Protein AF-A0AA50NEH2-F1 (afdb_monomer)

Secondary structure (DSSP, 8-state):
-EE--SSS-S-HHHHHHHHHTT--EE-HHHHTTHHHHHHHHHHHHHHHTS-TTTTTTTT-

Sequence (60 aa):
IIAEAANGPTTPAADKILIDRNILVIPDLYINAGGVTVSFFEWLKNLNHVSYGRLTFKYE

pLDDT: mean 93.82, std 4.69, range [69.75, 97.62]

Nearest PDB structures (foldseek):
  3jd1-assembly1_A  TM=9.769E-01  e=6.880E-06  Bos taurus
  8kgy-assembly1_A  TM=9.033E-01  e=9.099E-06  Homo sapiens
  8w4j-assembly1_E  TM=8.928E-01  e=8.485E-06  Homo sapiens
  8w4j-assembly1_C  TM=8.767E-01  e=2.104E-05  Homo sapiens
  8w4j-assembly1_F  TM=8.835E-01  e=3.680E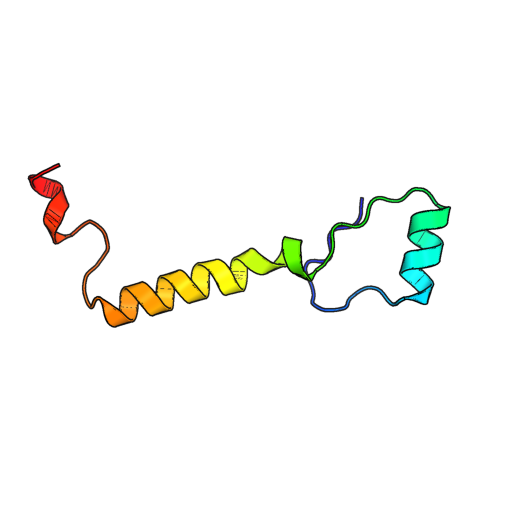-05  Homo sapiens

Radius of gyration: 19.25 Å; Cα contacts (8 Å, |Δi|>4): 41; chains: 1; bounding box: 37×17×50 Å

Structure (mmCIF, N/CA/C/O backbone):
data_AF-A0AA50NEH2-F1
#
_entry.id   AF-A0AA50NEH2-F1
#
loop_
_atom_site.group_PDB
_atom_site.id
_atom_site.type_symbol
_atom_site.label_atom_id
_atom_site.label_alt_id
_atom_site.label_comp_id
_atom_site.label_asym_id
_atom_site.label_entity_id
_atom_site.label_seq_id
_atom_site.pdbx_PDB_ins_code
_atom_site.Cartn_x
_atom_site.Cartn_y
_atom_site.Cartn_z
_atom_site.occupancy
_atom_site.B_iso_or_equiv
_atom_site.auth_seq_id
_atom_site.auth_comp_id
_atom_site.auth_asym_id
_atom_site.auth_atom_id
_atom_site.pdbx_PDB_model_num
ATOM 1 N N . ILE A 1 1 ? 4.702 4.881 16.335 1.00 91.62 1 ILE A N 1
ATOM 2 C CA . ILE A 1 1 ? 4.333 5.001 14.907 1.00 91.62 1 ILE A CA 1
ATOM 3 C C . ILE A 1 1 ? 3.906 3.620 14.449 1.00 91.62 1 ILE A C 1
ATOM 5 O O . ILE A 1 1 ? 4.607 2.665 14.768 1.00 91.62 1 ILE A O 1
ATOM 9 N N . ILE A 1 2 ? 2.763 3.516 13.785 1.00 95.56 2 ILE A N 1
ATOM 10 C CA . ILE A 1 2 ? 2.231 2.283 13.200 1.00 95.56 2 ILE A CA 1
ATOM 11 C C . ILE A 1 2 ? 2.205 2.476 11.685 1.00 95.56 2 ILE A C 1
ATOM 13 O O . ILE A 1 2 ? 1.803 3.534 11.213 1.00 95.56 2 ILE A O 1
ATOM 17 N N . ALA A 1 3 ? 2.665 1.476 10.941 1.00 96.31 3 ALA A N 1
ATOM 18 C CA . ALA A 1 3 ? 2.672 1.472 9.484 1.00 96.31 3 ALA A CA 1
ATOM 19 C C . ALA A 1 3 ? 1.875 0.256 8.997 1.00 96.31 3 ALA A C 1
ATOM 21 O O . ALA A 1 3 ? 2.274 -0.885 9.237 1.00 96.31 3 ALA A O 1
ATOM 22 N N . GLU A 1 4 ? 0.732 0.493 8.358 1.00 95.75 4 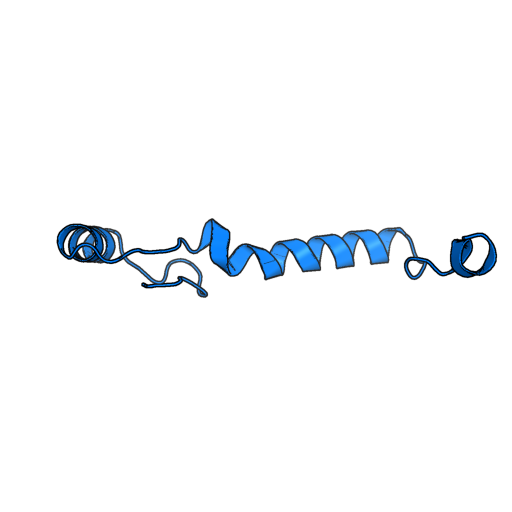GLU A N 1
ATOM 23 C CA . GLU A 1 4 ? -0.215 -0.555 7.968 1.00 95.75 4 GLU A CA 1
ATOM 24 C C . GLU A 1 4 ? 0.200 -1.284 6.679 1.00 95.75 4 GLU A C 1
ATOM 26 O O . GLU A 1 4 ? -0.348 -1.077 5.604 1.00 95.75 4 GLU A O 1
ATOM 31 N N . ALA A 1 5 ? 1.209 -2.151 6.762 1.00 93.62 5 ALA A N 1
ATOM 32 C CA . ALA A 1 5 ? 1.701 -2.862 5.577 1.00 93.62 5 ALA A CA 1
ATOM 33 C C . ALA A 1 5 ? 0.691 -3.878 4.999 1.00 93.62 5 ALA A C 1
ATOM 35 O O . ALA A 1 5 ? 0.704 -4.148 3.800 1.00 93.62 5 ALA A O 1
ATOM 36 N N . ALA A 1 6 ? -0.173 -4.452 5.840 1.00 95.75 6 ALA A N 1
ATOM 37 C CA . ALA A 1 6 ? -1.286 -5.297 5.406 1.00 95.75 6 ALA A CA 1
ATOM 38 C C . ALA A 1 6 ? -2.504 -4.439 5.015 1.00 95.75 6 ALA A C 1
ATOM 40 O O . ALA A 1 6 ? -2.564 -3.272 5.376 1.00 95.75 6 ALA A O 1
ATOM 41 N N . ASN A 1 7 ? -3.482 -5.015 4.307 1.00 95.12 7 ASN A N 1
ATOM 42 C CA . ASN A 1 7 ? -4.739 -4.331 3.970 1.00 95.12 7 ASN A CA 1
ATOM 43 C C . ASN A 1 7 ? -5.762 -4.487 5.105 1.00 95.12 7 ASN A C 1
ATOM 45 O O . ASN A 1 7 ? -6.080 -5.614 5.490 1.00 95.12 7 ASN A O 1
ATOM 49 N N . GLY A 1 8 ? -6.280 -3.372 5.6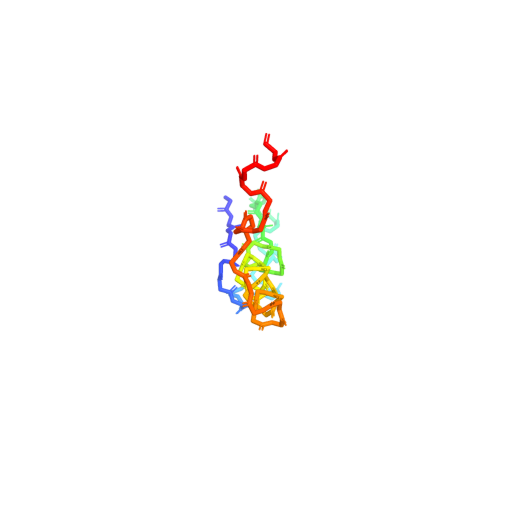16 1.00 93.69 8 GLY A N 1
ATOM 50 C CA . GLY A 1 8 ? -7.240 -3.297 6.715 1.00 93.69 8 GLY A CA 1
ATOM 51 C C . GLY A 1 8 ? -6.793 -3.934 8.040 1.00 93.69 8 GLY A C 1
ATOM 52 O O . GLY A 1 8 ? -7.592 -4.660 8.634 1.00 93.69 8 GLY A O 1
ATOM 53 N N . PRO A 1 9 ? -5.554 -3.725 8.534 1.00 95.56 9 PRO A N 1
ATOM 54 C CA . PRO A 1 9 ? -5.092 -4.363 9.765 1.00 95.56 9 PRO A CA 1
ATOM 55 C C . PRO A 1 9 ? -5.680 -3.718 11.029 1.00 95.56 9 PRO A C 1
ATOM 57 O O . PRO A 1 9 ? -5.721 -4.365 12.078 1.00 95.56 9 PRO A O 1
ATOM 60 N N . THR A 1 10 ? -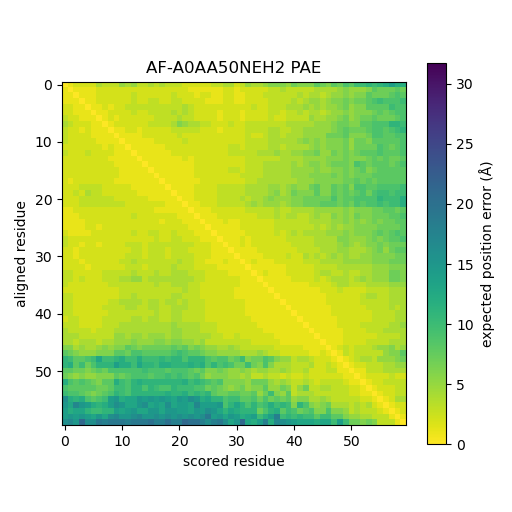6.142 -2.466 10.945 1.00 95.75 10 THR A N 1
ATOM 61 C CA . THR A 1 10 ? -6.692 -1.709 12.075 1.00 95.75 10 THR A CA 1
ATOM 62 C C . THR A 1 10 ? -8.197 -1.531 11.920 1.00 95.75 10 THR A C 1
ATOM 64 O O . THR A 1 10 ? -8.703 -1.121 10.879 1.00 95.75 10 THR A O 1
ATOM 67 N N . THR A 1 11 ? -8.947 -1.827 12.982 1.00 97.12 11 THR A N 1
ATOM 68 C CA . THR A 1 11 ? -10.393 -1.568 13.009 1.00 97.12 11 THR A CA 1
ATOM 69 C C . THR A 1 11 ? -10.683 -0.095 13.325 1.00 97.12 11 THR A C 1
ATOM 71 O O . THR A 1 11 ? -9.903 0.533 14.043 1.00 97.12 11 THR A O 1
ATOM 74 N N . PRO A 1 12 ? -11.848 0.455 12.929 1.00 95.50 12 PRO A N 1
ATOM 75 C CA . PRO A 1 12 ? -12.217 1.837 13.265 1.00 95.50 12 PRO A CA 1
ATOM 76 C C . PRO A 1 12 ? -12.271 2.130 14.774 1.00 95.50 12 PRO A C 1
ATOM 78 O O . PRO A 1 12 ? -12.110 3.270 15.200 1.00 95.50 12 PRO A O 1
ATOM 81 N N . ALA A 1 13 ? -12.521 1.109 15.602 1.00 97.25 13 ALA A N 1
ATOM 82 C CA . ALA A 1 13 ? -12.480 1.242 17.057 1.00 97.25 13 ALA A CA 1
ATOM 83 C C . ALA A 1 13 ? -11.039 1.360 17.582 1.00 97.25 13 ALA A C 1
ATOM 85 O O . ALA A 1 13 ? -10.784 2.154 18.485 1.00 97.25 13 ALA A O 1
ATOM 86 N N . ALA A 1 14 ? -10.102 0.597 17.010 1.00 96.50 14 ALA A N 1
ATOM 87 C CA . ALA A 1 14 ? -8.690 0.672 17.368 1.00 96.50 14 ALA A CA 1
ATOM 88 C C . ALA A 1 14 ? -8.061 2.001 16.927 1.00 96.50 14 ALA A C 1
ATOM 90 O O . ALA A 1 14 ? -7.318 2.592 17.703 1.00 96.50 14 ALA A O 1
ATOM 91 N N . ASP A 1 15 ? -8.413 2.505 15.743 1.00 95.56 15 ASP A N 1
ATOM 92 C CA . ASP A 1 15 ? -7.914 3.784 15.222 1.00 95.56 15 ASP A CA 1
ATOM 93 C C . ASP A 1 15 ? -8.212 4.957 16.175 1.00 95.56 15 ASP A C 1
ATOM 95 O O . ASP A 1 15 ? -7.306 5.698 16.553 1.00 95.56 15 ASP A O 1
ATOM 99 N N . LYS A 1 16 ? -9.442 5.035 16.708 1.00 96.56 16 LYS A N 1
ATOM 100 C CA . LYS A 1 16 ? -9.817 6.028 17.735 1.00 96.56 16 LYS A CA 1
ATOM 101 C C . LYS A 1 16 ? -8.909 5.973 18.965 1.00 96.56 16 LYS A C 1
ATOM 103 O O . LYS A 1 16 ? -8.415 7.000 19.413 1.00 96.56 16 LYS A O 1
ATOM 108 N N . ILE A 1 17 ? -8.636 4.770 19.474 1.00 97.62 17 ILE A N 1
ATOM 109 C CA . ILE A 1 17 ? -7.764 4.573 20.643 1.00 97.62 17 ILE A CA 1
ATOM 110 C C . ILE A 1 17 ? -6.323 4.997 20.329 1.00 97.62 17 ILE A C 1
ATOM 112 O O . ILE A 1 17 ? -5.631 5.540 21.190 1.00 97.62 17 ILE A O 1
ATOM 116 N N . LEU A 1 18 ? -5.838 4.726 19.117 1.00 96.44 18 LEU A N 1
ATOM 117 C CA . LEU A 1 18 ? -4.488 5.098 18.694 1.0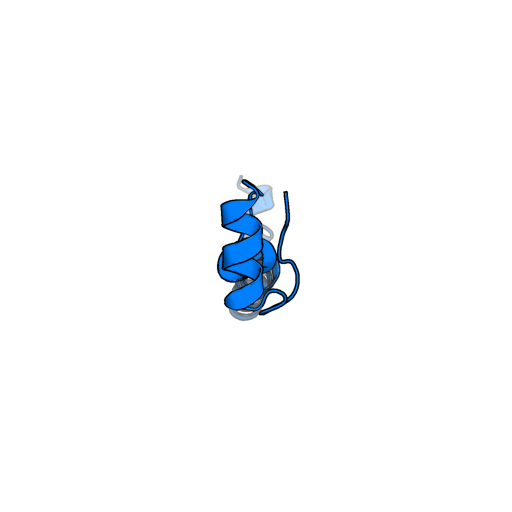0 96.44 18 LEU A CA 1
ATOM 118 C C . LEU A 1 18 ? -4.347 6.621 18.565 1.00 96.44 18 LEU A C 1
ATOM 120 O O . LEU A 1 18 ? -3.349 7.171 19.038 1.00 96.44 18 LEU A O 1
ATOM 124 N N . ILE A 1 19 ? -5.367 7.291 18.025 1.00 94.94 19 ILE A N 1
ATOM 125 C CA . ILE A 1 19 ? -5.458 8.754 17.941 1.00 94.94 19 ILE A CA 1
ATOM 126 C C . ILE A 1 19 ? -5.487 9.379 19.340 1.00 94.94 19 ILE A C 1
ATOM 128 O O . ILE A 1 19 ? -4.677 10.262 19.621 1.00 94.94 19 ILE A O 1
ATOM 132 N N . ASP A 1 20 ? -6.334 8.877 20.244 1.00 97.25 20 ASP A N 1
ATOM 133 C CA . ASP A 1 20 ? -6.433 9.370 21.628 1.00 97.25 20 ASP A CA 1
ATOM 134 C C . ASP A 1 20 ? -5.104 9.224 22.390 1.00 97.25 20 ASP A C 1
ATOM 136 O O . ASP A 1 20 ? -4.770 10.022 23.268 1.00 97.25 20 ASP A O 1
ATOM 140 N N . ARG A 1 21 ? -4.306 8.212 22.032 1.00 97.31 21 ARG A N 1
ATOM 141 C CA . ARG A 1 21 ? -2.964 7.963 22.583 1.00 97.31 21 ARG A CA 1
ATOM 142 C C . ARG A 1 21 ? -1.850 8.722 21.857 1.00 97.31 21 ARG A C 1
ATOM 144 O O . ARG A 1 21 ? -0.679 8.491 22.160 1.00 97.31 21 ARG A O 1
ATOM 151 N N . ASN A 1 22 ? -2.193 9.608 20.923 1.00 96.56 22 ASN A N 1
ATO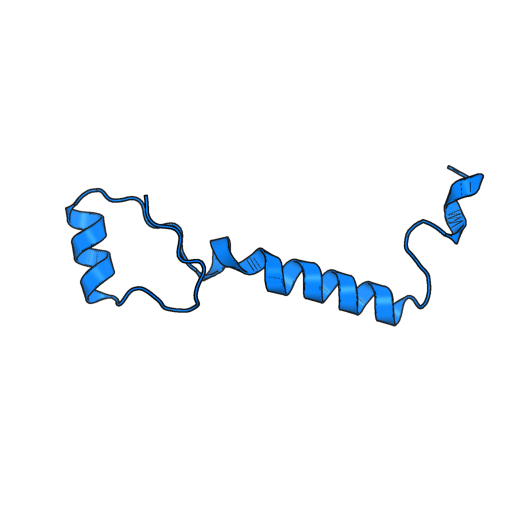M 152 C CA . ASN A 1 22 ? -1.265 10.386 20.104 1.00 96.56 22 ASN A CA 1
ATOM 153 C C . ASN A 1 22 ? -0.256 9.507 19.328 1.00 96.56 22 ASN A C 1
ATOM 155 O O . ASN A 1 22 ? 0.922 9.845 19.183 1.00 96.56 22 ASN A O 1
ATOM 159 N N . ILE A 1 23 ? -0.703 8.336 18.862 1.00 97.06 23 ILE A N 1
ATOM 160 C CA . ILE A 1 23 ? 0.098 7.414 18.053 1.00 97.06 23 ILE A CA 1
ATOM 161 C C . ILE A 1 23 ? -0.140 7.731 16.576 1.00 97.06 23 ILE A C 1
ATOM 163 O O . ILE A 1 23 ? -1.241 7.564 16.067 1.00 97.06 23 ILE A O 1
ATOM 167 N N . LEU A 1 24 ? 0.918 8.122 15.864 1.00 96.44 24 LEU A N 1
ATOM 168 C CA . LEU A 1 24 ? 0.876 8.272 14.408 1.00 96.44 24 LEU A CA 1
ATOM 169 C C . LEU A 1 24 ? 0.621 6.917 13.729 1.00 96.44 24 LEU A C 1
ATOM 171 O O . LEU A 1 24 ? 1.424 5.992 13.902 1.00 96.44 24 LEU A O 1
ATOM 175 N N . VAL A 1 25 ? -0.438 6.847 12.924 1.00 96.12 25 VAL A N 1
ATOM 176 C CA . VAL A 1 25 ? -0.782 5.721 12.046 1.00 96.12 25 VAL A CA 1
ATOM 177 C C . VAL A 1 25 ? -0.585 6.157 10.594 1.00 96.12 25 VAL A C 1
ATOM 179 O O . VAL A 1 25 ? -1.126 7.176 10.170 1.00 96.12 25 VAL A O 1
ATOM 182 N N . ILE A 1 26 ? 0.222 5.412 9.840 1.00 96.62 26 ILE A N 1
ATOM 183 C CA . ILE A 1 26 ? 0.380 5.585 8.394 1.00 96.62 26 ILE A CA 1
ATOM 184 C C . ILE A 1 26 ? -0.565 4.588 7.713 1.00 96.62 26 ILE A C 1
ATOM 186 O O . ILE A 1 26 ? -0.367 3.383 7.907 1.00 96.62 26 ILE A O 1
ATOM 190 N N . PRO A 1 27 ? -1.555 5.064 6.938 1.00 94.88 27 PRO A N 1
ATOM 191 C CA . PRO A 1 27 ? -2.643 4.233 6.442 1.00 94.88 27 PRO A CA 1
ATOM 192 C C . PRO A 1 27 ? -2.187 3.242 5.370 1.00 94.88 27 PRO A C 1
ATOM 194 O O . PRO A 1 27 ? -1.283 3.538 4.575 1.00 94.88 27 PRO A O 1
ATOM 197 N N . ASP A 1 28 ? -2.874 2.104 5.319 1.00 95.19 28 ASP A N 1
ATOM 198 C CA . ASP A 1 28 ? -2.628 1.006 4.381 1.00 95.19 28 ASP A CA 1
ATOM 199 C C . ASP A 1 28 ? -2.640 1.457 2.916 1.00 95.19 28 ASP A C 1
ATOM 201 O O . ASP A 1 28 ? -1.686 1.188 2.182 1.00 95.19 28 ASP A O 1
ATOM 205 N N . LEU A 1 29 ? -3.638 2.264 2.541 1.00 93.75 29 LEU A N 1
ATOM 206 C CA . LEU A 1 29 ? -3.839 2.841 1.212 1.00 93.75 29 LEU A CA 1
ATOM 207 C C . LEU A 1 29 ? -2.580 3.508 0.647 1.00 93.75 29 LEU A C 1
ATOM 209 O O . LEU A 1 29 ? -2.388 3.534 -0.566 1.00 93.75 29 LEU A O 1
ATOM 213 N N . TYR A 1 30 ? -1.745 4.078 1.516 1.00 95.50 30 TYR A N 1
ATOM 214 C CA . TYR A 1 30 ? -0.512 4.736 1.111 1.00 95.50 30 TYR A CA 1
ATOM 215 C C . TYR A 1 30 ? 0.706 3.828 1.280 1.00 95.50 30 TYR A C 1
ATOM 217 O O . TYR A 1 30 ? 1.465 3.626 0.333 1.00 95.50 30 TYR A O 1
ATOM 225 N N . ILE A 1 31 ? 0.917 3.275 2.477 1.00 96.38 31 ILE A N 1
ATOM 226 C CA . ILE A 1 31 ? 2.182 2.611 2.818 1.00 96.38 31 ILE A CA 1
ATOM 227 C C . ILE A 1 31 ? 2.414 1.323 2.017 1.00 96.38 31 ILE A C 1
ATOM 229 O O . ILE A 1 31 ? 3.562 0.985 1.728 1.00 96.38 31 ILE A O 1
ATOM 233 N N . ASN A 1 32 ? 1.346 0.622 1.624 1.00 95.75 32 ASN A N 1
ATOM 234 C CA . ASN A 1 32 ? 1.449 -0.620 0.859 1.00 95.75 32 ASN A CA 1
ATOM 235 C C . ASN A 1 32 ? 1.299 -0.420 -0.666 1.00 95.75 32 ASN A C 1
ATOM 237 O O . ASN A 1 32 ? 1.512 -1.361 -1.439 1.00 95.75 32 ASN A O 1
ATOM 241 N N . ALA A 1 33 ? 1.054 0.816 -1.126 1.00 97.12 33 ALA A N 1
ATOM 242 C CA . ALA A 1 33 ? 0.837 1.145 -2.538 1.00 97.12 33 ALA A CA 1
ATOM 243 C C . ALA A 1 33 ? 2.058 0.882 -3.447 1.00 97.12 33 ALA A C 1
ATOM 245 O O . ALA A 1 33 ? 1.949 0.892 -4.677 1.00 97.12 33 ALA A O 1
ATOM 246 N N . GLY A 1 34 ? 3.232 0.601 -2.873 1.00 96.38 34 GLY A N 1
ATOM 247 C CA . GLY A 1 34 ? 4.421 0.200 -3.627 1.00 96.38 34 GLY A CA 1
ATOM 248 C C . GLY A 1 34 ? 4.198 -1.058 -4.477 1.00 96.38 34 GLY A C 1
ATOM 249 O O . GLY A 1 34 ? 4.682 -1.125 -5.606 1.00 96.38 34 GLY A O 1
ATOM 250 N N . GLY A 1 35 ? 3.402 -2.016 -3.987 1.00 95.06 35 GLY A N 1
ATOM 251 C CA . GLY A 1 35 ? 3.089 -3.244 -4.726 1.00 95.06 35 GLY A CA 1
ATOM 252 C C . GLY A 1 35 ? 2.321 -2.969 -6.021 1.00 95.06 35 GLY A C 1
ATOM 253 O O . GLY A 1 35 ? 2.733 -3.411 -7.096 1.00 95.06 35 GLY A O 1
ATOM 254 N N . VAL A 1 36 ? 1.245 -2.177 -5.943 1.00 95.69 36 VAL A N 1
ATOM 255 C CA . VAL A 1 36 ? 0.466 -1.783 -7.130 1.00 95.69 36 VAL A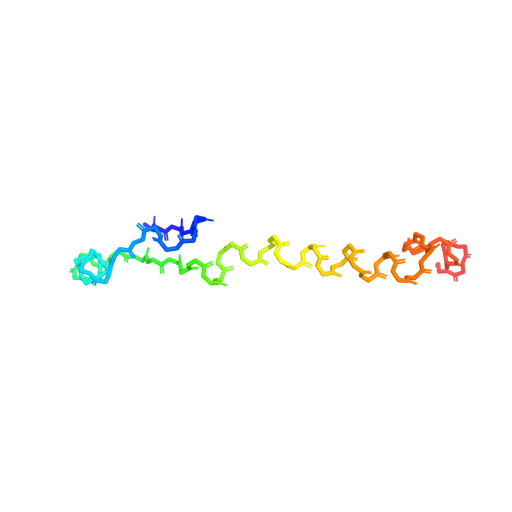 CA 1
ATOM 256 C C . VAL A 1 36 ? 1.276 -0.880 -8.066 1.00 95.69 36 VAL A C 1
ATOM 258 O O . VAL A 1 36 ? 1.197 -1.037 -9.281 1.00 95.69 36 VAL A O 1
ATOM 261 N N . THR A 1 37 ? 2.129 -0.008 -7.518 1.00 97.31 37 THR A N 1
ATOM 262 C CA . THR A 1 37 ? 3.005 0.876 -8.305 1.00 97.31 37 THR A CA 1
ATOM 263 C C . THR A 1 37 ? 3.968 0.079 -9.186 1.00 97.31 37 THR A C 1
ATOM 265 O O . THR A 1 37 ? 4.061 0.322 -10.388 1.00 97.31 37 THR A O 1
ATOM 268 N N . VAL A 1 38 ? 4.664 -0.912 -8.623 1.00 96.44 38 VAL A N 1
ATOM 269 C CA . VAL A 1 38 ? 5.623 -1.714 -9.400 1.00 96.44 38 VAL A CA 1
ATOM 270 C C . VAL A 1 38 ? 4.909 -2.704 -10.324 1.00 96.44 38 VAL A C 1
ATOM 272 O O . VAL A 1 38 ? 5.377 -2.934 -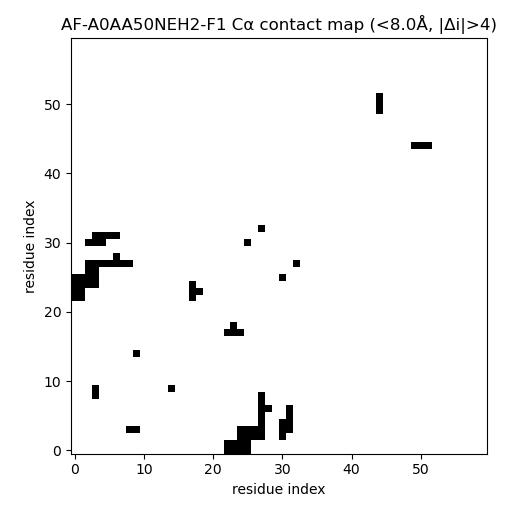11.437 1.00 96.44 38 VAL A O 1
ATOM 275 N N . SER A 1 39 ? 3.735 -3.206 -9.934 1.00 96.81 39 SER A N 1
ATOM 276 C CA . SER A 1 39 ? 2.892 -4.023 -10.823 1.00 96.81 39 SER A CA 1
ATOM 277 C C . SER A 1 39 ? 2.432 -3.233 -12.055 1.00 96.81 39 SER A C 1
ATOM 279 O O . SER A 1 39 ? 2.386 -3.763 -13.164 1.00 96.81 39 SER A O 1
ATOM 281 N N . PHE A 1 40 ? 2.147 -1.937 -11.897 1.00 97.31 40 PHE A N 1
ATOM 282 C CA . PHE A 1 40 ? 1.851 -1.053 -13.022 1.00 97.31 40 PHE A CA 1
ATOM 283 C C . PHE A 1 40 ? 3.061 -0.885 -13.955 1.00 97.31 40 PHE A C 1
ATOM 285 O O . PHE A 1 40 ? 2.913 -0.951 -15.176 1.00 97.31 40 PHE A O 1
ATOM 292 N N . PHE A 1 41 ? 4.272 -0.743 -13.407 1.00 96.75 41 PHE A N 1
ATOM 293 C CA . PHE A 1 41 ? 5.492 -0.712 -14.221 1.00 96.75 41 PHE A CA 1
ATOM 294 C C . PHE A 1 41 ? 5.739 -2.032 -14.960 1.00 96.75 41 PHE A C 1
ATOM 296 O O . PHE A 1 41 ? 6.150 -2.016 -16.121 1.00 96.75 41 PHE A O 1
ATOM 303 N N . GLU A 1 42 ? 5.457 -3.170 -14.327 1.00 96.25 42 GLU A N 1
ATOM 304 C CA . GLU A 1 42 ? 5.520 -4.479 -14.978 1.00 96.25 42 GLU A CA 1
ATOM 305 C C . GLU A 1 42 ? 4.537 -4.568 -16.152 1.00 96.25 42 GLU A C 1
ATOM 307 O O . GLU A 1 42 ? 4.922 -4.966 -17.253 1.00 96.25 42 GLU A O 1
ATOM 312 N N . TRP A 1 43 ? 3.293 -4.124 -15.955 1.00 96.50 43 TRP A N 1
ATOM 313 C CA . TRP A 1 43 ? 2.291 -4.081 -17.017 1.00 96.50 43 TRP A CA 1
ATOM 314 C C . TRP A 1 43 ? 2.748 -3.220 -18.204 1.00 96.50 43 TRP A C 1
ATOM 316 O O . TRP A 1 43 ? 2.706 -3.677 -19.348 1.00 96.50 43 TRP A O 1
ATOM 326 N N . LEU A 1 44 ? 3.283 -2.021 -17.945 1.00 94.88 44 LEU A N 1
ATOM 327 C CA . LEU A 1 44 ? 3.849 -1.164 -18.991 1.00 94.88 44 LEU A CA 1
ATOM 328 C C . LEU A 1 44 ? 5.027 -1.828 -19.717 1.00 94.88 44 LEU A C 1
ATOM 330 O O . LEU A 1 44 ? 5.121 -1.748 -20.942 1.00 94.88 44 LEU A O 1
ATOM 334 N N . LYS A 1 45 ? 5.931 -2.498 -18.995 1.00 92.75 45 LYS A N 1
ATOM 335 C CA . LYS A 1 45 ? 7.051 -3.233 -19.604 1.00 92.75 45 LYS A CA 1
ATOM 336 C C . LYS A 1 45 ? 6.548 -4.341 -20.534 1.00 92.75 45 LYS A C 1
ATOM 338 O O . LYS A 1 45 ? 7.074 -4.485 -21.637 1.00 92.75 45 LYS A O 1
ATOM 343 N N . ASN A 1 46 ? 5.530 -5.089 -20.111 1.00 94.00 46 ASN A N 1
ATOM 344 C CA . ASN A 1 46 ? 4.948 -6.172 -20.903 1.00 94.00 46 ASN A CA 1
ATOM 345 C C . ASN A 1 46 ? 4.294 -5.647 -22.189 1.00 94.00 46 ASN A C 1
ATOM 347 O O . ASN A 1 46 ? 4.482 -6.243 -23.244 1.00 94.00 46 ASN A O 1
ATOM 351 N N . LEU A 1 47 ? 3.616 -4.496 -22.138 1.00 93.19 47 LEU A N 1
ATOM 352 C CA . LEU A 1 47 ? 3.071 -3.849 -23.338 1.00 93.19 47 LEU A CA 1
ATOM 353 C C . LEU A 1 47 ? 4.159 -3.380 -24.312 1.00 93.19 47 LEU A C 1
ATOM 355 O O . LEU A 1 47 ? 4.007 -3.516 -25.526 1.00 93.19 47 LEU A O 1
ATOM 359 N N . ASN A 1 48 ? 5.270 -2.854 -23.794 1.00 90.62 48 ASN A N 1
ATOM 360 C CA . ASN A 1 48 ? 6.350 -2.316 -24.620 1.00 90.62 48 ASN A CA 1
ATOM 361 C C . ASN A 1 48 ? 7.201 -3.394 -25.309 1.00 90.62 48 ASN A C 1
ATOM 363 O O . ASN A 1 48 ? 7.894 -3.075 -26.270 1.00 90.62 48 ASN A O 1
ATOM 367 N N . HIS A 1 49 ? 7.192 -4.646 -24.830 1.00 88.06 49 HIS A N 1
ATOM 368 C CA . HIS A 1 49 ? 8.002 -5.762 -25.358 1.00 88.06 49 HIS A CA 1
ATOM 369 C C . HIS A 1 49 ? 9.519 -5.478 -25.461 1.00 88.06 49 HIS A C 1
ATOM 371 O O . HIS A 1 49 ? 10.267 -6.204 -26.119 1.00 88.06 49 HIS A O 1
ATOM 377 N N . VAL A 1 50 ? 10.001 -4.430 -24.791 1.00 87.19 50 VAL A N 1
ATOM 378 C CA . VAL A 1 50 ? 11.384 -3.957 -24.836 1.00 87.19 50 VAL A CA 1
ATOM 379 C C . VAL A 1 50 ? 11.828 -3.644 -23.414 1.00 87.19 50 VAL A C 1
ATOM 381 O O . VAL A 1 50 ? 11.122 -2.984 -22.653 1.00 87.19 50 VAL A O 1
ATOM 384 N N . SER A 1 51 ? 13.014 -4.123 -23.038 1.00 90.00 51 SER A N 1
ATOM 385 C CA . SER A 1 51 ? 13.632 -3.738 -21.769 1.00 90.00 51 SER A CA 1
ATOM 386 C C . SER A 1 51 ? 13.924 -2.240 -21.773 1.00 90.00 51 SER A C 1
ATOM 388 O O . SER A 1 51 ? 14.527 -1.736 -22.722 1.00 90.00 51 SER A O 1
ATOM 390 N N . TYR A 1 52 ? 13.524 -1.544 -20.710 1.00 89.19 52 TYR A N 1
ATOM 391 C CA . TYR A 1 52 ? 13.754 -0.107 -20.568 1.00 89.19 52 TYR A CA 1
ATOM 392 C C . TYR A 1 52 ? 15.231 0.249 -20.823 1.00 89.19 52 TYR A C 1
ATOM 394 O O . TYR A 1 52 ? 16.126 -0.463 -20.368 1.00 89.19 52 TYR A O 1
ATOM 402 N N . GLY A 1 53 ? 15.486 1.304 -21.603 1.00 89.88 53 GLY A N 1
ATOM 403 C CA . GLY A 1 53 ? 16.833 1.748 -21.989 1.00 89.88 53 GLY A CA 1
ATOM 404 C C . GLY A 1 53 ? 17.528 0.928 -23.088 1.00 89.88 53 GLY A C 1
ATOM 405 O O . GLY A 1 53 ? 18.521 1.387 -23.645 1.00 89.88 53 GLY A O 1
ATOM 406 N N . ARG A 1 54 ? 17.017 -0.250 -23.486 1.00 89.06 54 ARG A N 1
ATOM 407 C CA . ARG A 1 54 ? 17.698 -1.129 -24.467 1.00 89.06 54 ARG A CA 1
ATOM 408 C C . ARG A 1 54 ? 17.958 -0.464 -25.824 1.00 89.06 54 ARG A C 1
ATOM 410 O O . ARG A 1 54 ? 18.947 -0.794 -26.470 1.00 89.06 54 ARG A O 1
ATOM 417 N N . LEU A 1 55 ? 17.070 0.423 -26.272 1.00 88.44 55 LEU A N 1
ATOM 418 C CA . LEU A 1 55 ? 17.175 1.086 -27.578 1.00 88.44 55 LEU A CA 1
ATOM 419 C C . LEU A 1 55 ? 17.945 2.414 -27.522 1.00 88.44 55 LEU A C 1
ATOM 421 O O . LEU A 1 55 ? 18.454 2.851 -28.550 1.00 88.44 55 LEU A O 1
ATOM 425 N N . THR A 1 56 ? 18.057 3.036 -26.345 1.00 91.00 56 THR A N 1
ATOM 426 C CA . THR A 1 56 ? 18.670 4.364 -26.173 1.00 91.00 56 THR A CA 1
ATOM 427 C C . THR A 1 56 ? 20.060 4.320 -25.544 1.00 91.00 56 THR A C 1
ATOM 429 O O . THR A 1 56 ? 20.791 5.289 -25.683 1.00 91.00 56 THR A O 1
ATOM 432 N N . PHE A 1 57 ? 20.491 3.188 -24.968 1.00 89.56 57 PHE A N 1
ATOM 433 C CA . PHE A 1 57 ? 21.739 3.067 -24.190 1.00 89.56 57 PHE A CA 1
ATOM 434 C C . PHE A 1 57 ? 23.024 3.566 -24.878 1.00 89.56 57 PHE A C 1
ATOM 436 O O . PHE A 1 57 ? 23.987 3.903 -24.206 1.00 89.56 57 PHE A O 1
ATOM 443 N N . LYS A 1 58 ? 23.090 3.538 -26.214 1.00 83.06 58 LYS A N 1
ATOM 444 C CA . LYS A 1 58 ? 24.253 4.019 -26.984 1.00 83.06 58 LYS A CA 1
ATOM 445 C C . LYS A 1 58 ? 24.113 5.483 -27.436 1.00 83.06 58 LYS A C 1
ATOM 447 O O . LYS A 1 58 ? 25.094 6.079 -27.871 1.00 83.06 58 LYS A O 1
ATOM 452 N N . TYR A 1 59 ? 22.890 6.000 -27.441 1.00 81.75 59 TYR A N 1
ATOM 453 C CA . TYR A 1 59 ? 22.537 7.323 -27.953 1.00 81.75 59 TYR A CA 1
ATOM 454 C C . TYR A 1 59 ? 22.461 8.385 -26.850 1.00 81.75 59 TYR A C 1
ATOM 456 O O . TYR A 1 59 ? 22.652 9.560 -27.154 1.00 81.75 59 TYR A 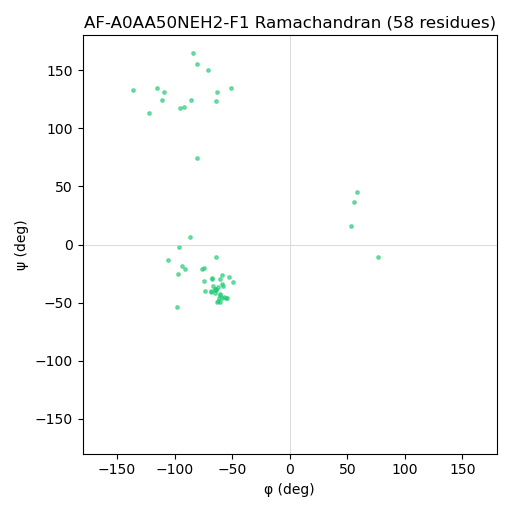O 1
ATOM 464 N N . GLU A 1 60 ? 22.191 7.967 -25.613 1.00 69.75 60 GLU A N 1
ATOM 465 C CA . GLU A 1 60 ? 22.337 8.758 -24.382 1.00 69.75 60 GLU A CA 1
ATOM 466 C C . GLU A 1 60 ? 23.713 8.515 -23.752 1.00 69.75 60 GLU A C 1
ATOM 468 O O . GLU A 1 60 ? 24.325 9.507 -23.295 1.00 69.75 60 GLU A O 1
#

Solvent-accessible surface area (backbone atoms only — not comparable to full-atom values): 3729 Å² total; per-residue (Å²): 116,46,73,31,69,52,83,78,81,70,51,80,71,54,50,53,55,35,52,77,67,72,42,55,71,44,54,31,84,61,69,38,40,60,60,61,52,52,51,49,52,50,53,52,41,62,74,63,77,50,66,86,61,70,89,44,69,88,81,110

Mean predicted aligned error: 4.29 Å

InterPro domains:
  IPR006096 Glutamate/phenylalanine/leucine/valine/L-tryptophan dehydrogenase, C-terminal [PF00208] (1-52)
  IPR036291 NAD(P)-binding domain superfamily [SSF51735] (1-56)

Organism: NCBI:txid2839534

Foldseek 3Di:
DAECLDACPDDPVRVVVCVVVVHDYHDNVPRNCVVVVVVVVVVVCVVVVDDPCPVCVVVD